Protein AF-C6J3K6-F1 (afdb_monomer_lite)

Structure (mmCIF, N/CA/C/O backbone):
data_AF-C6J3K6-F1
#
_entry.id   AF-C6J3K6-F1
#
loop_
_atom_site.group_PDB
_atom_site.id
_atom_site.type_symbol
_atom_site.label_atom_id
_atom_site.label_alt_id
_atom_site.label_comp_id
_atom_site.label_asym_id
_atom_site.label_entity_id
_atom_site.label_seq_id
_atom_site.pdbx_PDB_ins_code
_atom_site.Cartn_x
_atom_site.Cartn_y
_atom_site.Cartn_z
_atom_site.occupancy
_atom_site.B_iso_or_equiv
_atom_site.auth_seq_id
_atom_site.auth_comp_id
_atom_site.auth_asym_id
_atom_site.auth_atom_id
_atom_site.pdbx_PDB_model_num
ATOM 1 N N . MET A 1 1 ? -12.529 32.343 51.452 1.00 54.44 1 MET A N 1
ATOM 2 C CA . MET A 1 1 ? -13.228 31.049 51.263 1.00 54.44 1 MET A CA 1
ATOM 3 C C . MET A 1 1 ? -13.444 30.713 49.791 1.00 54.44 1 MET A C 1
ATOM 5 O O . MET A 1 1 ? -13.230 29.567 49.443 1.00 54.44 1 MET A O 1
ATOM 9 N N . ILE A 1 2 ? -13.733 31.693 48.926 1.00 54.28 2 ILE A N 1
ATOM 10 C CA . ILE A 1 2 ? -14.042 31.484 47.496 1.00 54.28 2 ILE A CA 1
ATOM 11 C C . ILE A 1 2 ? -12.843 30.957 46.666 1.00 54.28 2 ILE A C 1
ATOM 13 O O . ILE A 1 2 ? -13.012 30.090 45.816 1.00 54.28 2 ILE A O 1
ATOM 17 N N . GLU A 1 3 ? -11.605 31.379 46.954 1.00 50.72 3 GLU A N 1
ATOM 18 C CA . GLU A 1 3 ? -10.411 30.911 46.213 1.00 50.72 3 GLU A CA 1
ATOM 19 C C . GLU A 1 3 ? -10.015 29.450 46.489 1.00 50.72 3 GLU A C 1
ATOM 21 O O . GLU A 1 3 ? -9.371 28.813 45.656 1.00 50.72 3 GLU A O 1
ATOM 26 N N . ARG A 1 4 ? -10.395 28.889 47.648 1.00 52.09 4 ARG A N 1
ATOM 27 C CA . ARG A 1 4 ? -10.104 27.478 47.958 1.00 52.09 4 ARG A CA 1
ATOM 28 C C . ARG A 1 4 ? -11.028 26.523 47.202 1.00 52.09 4 ARG A C 1
ATOM 30 O O . ARG A 1 4 ? -10.575 25.447 46.835 1.00 52.09 4 ARG A O 1
ATOM 37 N N . GLU A 1 5 ? -12.270 26.921 46.931 1.00 51.47 5 GLU A N 1
ATOM 38 C CA . GLU A 1 5 ? -13.244 26.105 46.189 1.00 51.47 5 GLU A CA 1
ATOM 39 C C . GLU A 1 5 ? -12.978 26.109 44.674 1.00 51.47 5 GLU A C 1
ATOM 41 O O . GLU A 1 5 ? -13.064 25.059 44.039 1.00 51.47 5 GLU A O 1
ATOM 46 N N . LEU A 1 6 ? -12.528 27.235 44.106 1.00 50.78 6 LEU A N 1
ATOM 47 C CA . LEU A 1 6 ? -12.091 27.314 42.701 1.00 50.78 6 LEU A CA 1
ATOM 48 C C . LEU A 1 6 ? -10.854 26.442 42.414 1.00 50.78 6 LEU A C 1
ATOM 50 O O . LEU A 1 6 ? -10.785 25.783 41.378 1.00 50.78 6 LEU A O 1
ATOM 54 N N . ASN A 1 7 ? -9.909 26.371 43.358 1.00 49.75 7 ASN A N 1
ATOM 55 C CA . ASN A 1 7 ? -8.719 25.520 43.235 1.00 49.75 7 ASN A CA 1
ATOM 56 C C . ASN A 1 7 ? -9.007 24.018 43.395 1.00 49.75 7 ASN A C 1
ATOM 58 O O . ASN A 1 7 ? 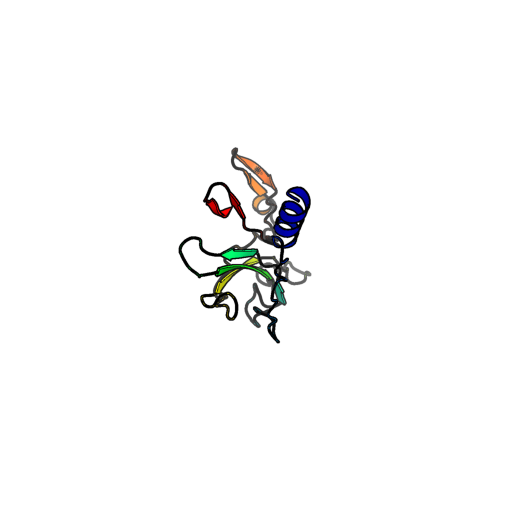-8.242 23.198 42.890 1.00 49.75 7 ASN A O 1
ATOM 62 N N . LEU A 1 8 ? -10.092 23.643 44.079 1.00 48.91 8 LEU A N 1
ATOM 63 C CA . LEU A 1 8 ? -10.550 22.252 44.155 1.00 48.91 8 LEU A CA 1
ATOM 64 C C . LEU A 1 8 ? -11.286 21.8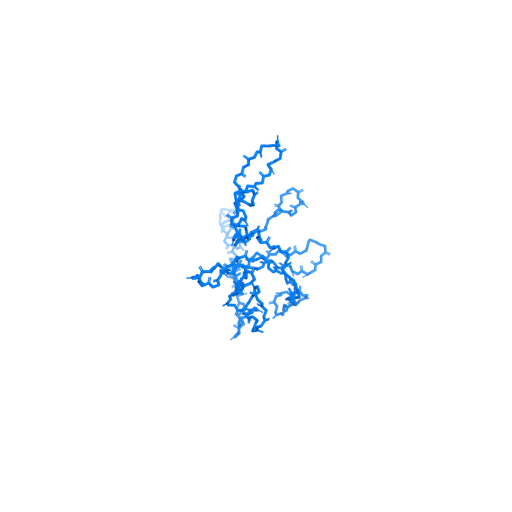47 42.868 1.00 48.91 8 LEU A C 1
ATOM 66 O O . LEU A 1 8 ? -10.998 20.784 42.328 1.00 48.91 8 LEU A O 1
ATOM 70 N N . GLN A 1 9 ? -12.108 22.732 42.290 1.00 49.12 9 GLN A N 1
ATOM 71 C CA . GLN A 1 9 ? -12.773 22.471 41.003 1.00 49.12 9 GLN A CA 1
ATOM 72 C C . GLN A 1 9 ? -11.811 22.386 39.807 1.00 49.12 9 GLN A C 1
ATOM 74 O O . GLN A 1 9 ? -12.081 21.644 38.864 1.00 49.12 9 GLN A O 1
ATOM 79 N N . HIS A 1 10 ? -10.680 23.101 39.837 1.00 44.75 10 HIS A N 1
ATOM 80 C CA . HIS A 1 10 ? -9.629 22.972 38.817 1.00 44.75 10 HIS A CA 1
ATOM 81 C C . HIS A 1 10 ? -8.758 21.718 38.992 1.00 44.75 10 HIS A C 1
ATOM 83 O O . HIS A 1 10 ? -8.205 21.228 38.012 1.00 44.75 10 HIS A O 1
ATOM 89 N N . LYS A 1 11 ? -8.652 21.165 40.209 1.00 46.81 11 LYS A N 1
ATOM 90 C CA . LYS A 1 11 ? -7.906 19.920 40.464 1.00 46.81 11 LYS A CA 1
ATOM 91 C C . LYS A 1 11 ? -8.678 18.652 40.104 1.00 46.81 11 LYS A C 1
ATOM 93 O O . LYS A 1 11 ? -8.060 17.609 39.929 1.00 46.81 11 LYS A O 1
ATOM 98 N N . GLU A 1 12 ? -10.000 18.736 39.982 1.00 47.19 12 GLU A N 1
ATOM 99 C CA . GLU A 1 12 ? -10.867 17.595 39.663 1.00 47.19 12 GLU A CA 1
ATOM 100 C C . GLU A 1 12 ? -11.165 17.437 38.159 1.00 47.19 12 GLU A C 1
ATOM 102 O O . GLU A 1 12 ? -11.826 16.477 37.770 1.00 47.19 12 GLU A O 1
ATOM 107 N N . ARG A 1 13 ? -10.677 18.338 37.289 1.00 52.59 13 ARG A N 1
ATOM 108 C CA . ARG A 1 13 ? -11.037 18.361 35.854 1.00 52.59 13 ARG A CA 1
ATOM 109 C C . ARG A 1 13 ? -10.001 17.848 34.861 1.00 52.59 13 ARG A C 1
ATOM 111 O O . ARG A 1 13 ? -10.249 17.937 33.667 1.00 52.59 13 ARG A O 1
ATOM 118 N N . GLU A 1 14 ? -8.928 17.221 35.317 1.00 56.69 14 GLU A N 1
ATOM 119 C CA . GLU A 1 14 ? -8.095 16.378 34.454 1.00 56.69 14 GLU A CA 1
ATOM 120 C C . GLU A 1 14 ? -7.692 15.126 35.231 1.00 56.69 14 GLU A C 1
ATOM 122 O O . GLU A 1 14 ? -6.555 14.956 35.665 1.00 56.69 14 GLU A O 1
ATOM 127 N N . ILE A 1 15 ? -8.643 14.204 35.410 1.00 60.62 15 ILE A N 1
ATOM 128 C CA . ILE A 1 15 ? -8.246 12.798 35.441 1.00 60.62 15 ILE A CA 1
ATOM 129 C C . ILE A 1 15 ? -7.780 12.518 34.018 1.00 60.62 15 ILE A C 1
ATOM 131 O O . ILE A 1 15 ? -8.590 12.244 33.134 1.00 60.62 15 ILE A O 1
ATOM 135 N N . GLU A 1 16 ? -6.479 12.677 33.791 1.00 61.78 16 GLU A N 1
ATOM 136 C CA . GLU A 1 16 ? -5.802 12.223 32.588 1.00 61.78 16 GLU A CA 1
ATOM 137 C C . GLU A 1 16 ? -6.126 10.732 32.442 1.00 61.78 16 GLU A C 1
ATOM 139 O O . GLU A 1 16 ? -5.563 9.875 33.133 1.00 61.78 16 GLU A O 1
ATOM 144 N N . MET A 1 17 ? -7.136 10.416 31.626 1.00 71.06 17 MET A N 1
ATOM 145 C CA . MET A 1 17 ? -7.477 9.035 31.340 1.00 71.06 17 MET A CA 1
ATOM 146 C C . MET A 1 17 ? -6.284 8.445 30.614 1.00 71.06 17 MET A C 1
ATOM 148 O O . MET A 1 17 ? -6.066 8.708 29.431 1.00 71.06 17 MET A O 1
ATOM 152 N N . LYS A 1 18 ? -5.497 7.651 31.339 1.00 81.06 18 LYS A N 1
ATOM 153 C CA . LYS A 1 18 ? -4.401 6.916 30.732 1.00 81.06 18 LYS A CA 1
ATOM 15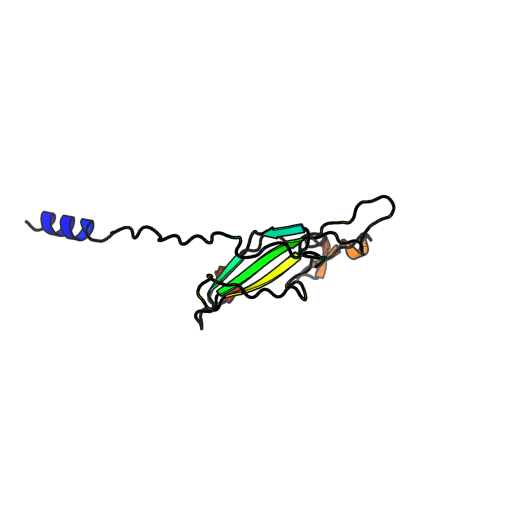4 C C . LYS A 1 18 ? -4.986 6.050 29.617 1.00 81.06 18 LYS A C 1
ATOM 156 O O . LYS A 1 18 ? -5.935 5.306 29.883 1.00 81.06 18 LYS A O 1
ATOM 161 N N . PRO A 1 19 ? -4.452 6.133 28.390 1.00 83.31 19 PRO A N 1
ATOM 162 C CA . PRO A 1 19 ? -4.912 5.284 27.307 1.00 83.31 19 PRO A CA 1
ATOM 163 C C . PRO A 1 19 ? -4.807 3.816 27.729 1.00 83.31 19 PRO A C 1
ATOM 165 O O . PRO A 1 19 ? -3.776 3.363 28.232 1.00 83.31 19 PRO A O 1
ATOM 168 N N . ASN A 1 20 ? -5.905 3.081 27.562 1.00 83.75 20 ASN A N 1
ATOM 169 C CA . ASN A 1 20 ? -5.935 1.649 27.816 1.00 83.75 20 ASN A CA 1
ATOM 170 C C . ASN A 1 20 ? -5.490 0.923 26.546 1.00 83.75 20 ASN A C 1
ATOM 172 O O . ASN A 1 20 ? -6.274 0.740 25.614 1.00 83.75 20 ASN A O 1
ATOM 176 N N . PHE A 1 21 ? -4.216 0.545 26.506 1.00 86.00 21 PHE A N 1
ATOM 177 C CA . PHE A 1 21 ? -3.660 -0.198 25.387 1.00 86.00 21 PHE A CA 1
ATOM 178 C C . PHE A 1 21 ? -4.040 -1.674 25.476 1.00 86.00 21 PHE A C 1
ATOM 180 O O . PHE A 1 21 ? -3.758 -2.348 26.468 1.00 86.00 21 PHE A O 1
ATOM 187 N N . ARG A 1 22 ? -4.631 -2.187 24.397 1.00 82.81 22 ARG A N 1
ATOM 188 C CA . ARG A 1 22 ? -4.813 -3.621 24.173 1.00 82.81 22 ARG A CA 1
ATOM 189 C C . ARG A 1 22 ? -3.808 -4.062 23.123 1.00 82.81 22 ARG A C 1
ATOM 191 O O . ARG A 1 22 ? -3.742 -3.469 22.051 1.00 82.81 22 ARG A O 1
ATOM 198 N N . TYR A 1 23 ? -3.037 -5.091 23.444 1.00 85.50 23 TYR A N 1
ATOM 199 C CA . TYR A 1 23 ? -2.044 -5.658 22.543 1.00 85.50 23 TYR A CA 1
ATOM 200 C C . TYR A 1 23 ? -2.526 -7.018 22.058 1.00 85.50 23 TYR A C 1
ATOM 202 O O . TYR A 1 23 ? -3.052 -7.808 22.841 1.00 85.50 23 TYR A O 1
ATOM 210 N N . LEU A 1 24 ? -2.331 -7.279 20.770 1.00 86.38 24 LEU A N 1
ATOM 211 C CA . LEU A 1 24 ? -2.436 -8.621 20.219 1.00 86.38 24 LEU A CA 1
ATOM 212 C C . LEU A 1 24 ? -1.130 -9.374 20.505 1.00 86.38 24 LEU A C 1
ATOM 214 O O . LEU A 1 24 ? -0.055 -8.777 20.556 1.00 86.38 24 LEU A O 1
ATOM 218 N N . ASP A 1 25 ? -1.219 -10.690 20.663 1.00 91.38 25 ASP A N 1
ATOM 219 C CA . ASP A 1 25 ? -0.064 -11.591 20.768 1.00 91.38 25 ASP A CA 1
ATOM 220 C C . ASP A 1 25 ? 0.575 -11.907 19.401 1.00 91.38 25 ASP A C 1
ATOM 222 O O . ASP A 1 25 ? 1.598 -12.587 19.319 1.00 91.38 25 ASP A O 1
ATOM 226 N N . LYS A 1 26 ? -0.022 -11.385 18.326 1.00 91.50 26 LYS A N 1
ATOM 227 C CA . LYS A 1 26 ? 0.381 -11.560 16.932 1.00 91.50 26 LYS A CA 1
ATOM 228 C C . LYS A 1 26 ? 0.202 -10.261 16.134 1.00 91.50 26 LYS A C 1
ATOM 230 O O . LYS A 1 26 ? -0.577 -9.398 16.543 1.00 91.50 26 LYS A O 1
ATOM 235 N N . PRO A 1 27 ? 0.873 -10.115 14.978 1.00 93.62 27 PRO A N 1
ATOM 236 C CA . PRO A 1 27 ? 0.617 -9.002 14.069 1.00 93.62 27 PRO A CA 1
ATOM 237 C C . PRO A 1 27 ? -0.848 -8.964 13.615 1.00 93.62 27 PRO A C 1
ATOM 239 O O . PRO A 1 27 ? -1.446 -10.011 13.368 1.00 93.62 27 PRO A O 1
ATOM 242 N N . ALA A 1 28 ? -1.408 -7.759 13.466 1.00 94.62 28 ALA A N 1
ATOM 243 C CA . ALA A 1 28 ? -2.751 -7.574 12.910 1.00 94.62 28 ALA A CA 1
ATOM 244 C C . ALA A 1 28 ? -2.832 -8.055 11.451 1.00 94.62 28 ALA A C 1
ATOM 246 O O . ALA A 1 28 ? -3.791 -8.717 11.073 1.00 94.62 28 ALA A O 1
ATOM 247 N N . LEU A 1 29 ? -1.788 -7.770 10.667 1.00 96.81 29 LEU A N 1
ATOM 248 C CA . LEU A 1 29 ? -1.558 -8.288 9.320 1.00 96.81 29 LEU A CA 1
ATOM 249 C C . LEU A 1 29 ? -0.105 -8.769 9.213 1.00 96.81 29 LEU A C 1
ATOM 251 O O . LEU A 1 29 ? 0.779 -8.247 9.894 1.00 96.81 29 LEU A O 1
ATOM 255 N N . ALA A 1 30 ? 0.139 -9.755 8.354 1.00 97.25 30 ALA A N 1
ATOM 256 C CA . ALA A 1 30 ? 1.459 -10.319 8.086 1.00 97.25 30 ALA A CA 1
ATOM 257 C C . ALA A 1 30 ? 1.673 -10.466 6.568 1.00 97.25 30 ALA A C 1
ATOM 259 O O . ALA A 1 30 ? 0.689 -10.465 5.824 1.00 97.25 30 ALA A O 1
ATOM 260 N N . PRO A 1 31 ? 2.927 -10.600 6.097 1.00 98.06 31 PRO A N 1
ATOM 261 C CA . PRO A 1 31 ? 3.195 -10.951 4.706 1.00 98.06 31 PRO A CA 1
ATOM 262 C C . PRO A 1 31 ? 2.482 -12.243 4.298 1.00 98.06 31 PRO A C 1
ATOM 264 O O . PRO A 1 31 ? 2.331 -13.154 5.118 1.00 98.06 31 PRO A O 1
ATOM 267 N N . VAL A 1 32 ? 2.056 -12.321 3.036 1.00 97.38 32 VAL A N 1
ATOM 268 C CA . VAL A 1 32 ? 1.264 -13.445 2.515 1.00 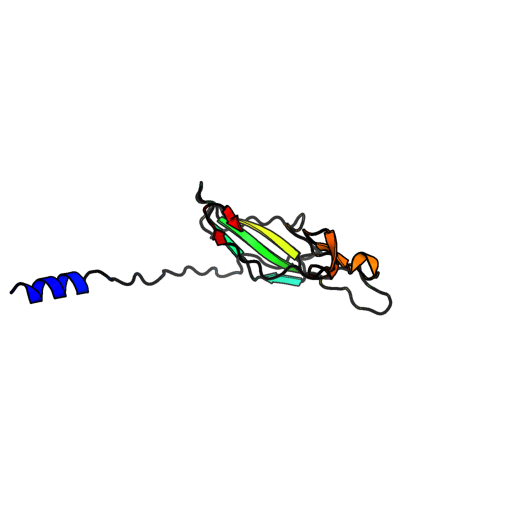97.38 32 VAL A CA 1
ATOM 269 C C . VAL A 1 32 ? 2.091 -14.237 1.503 1.00 97.38 32 VAL A C 1
ATOM 271 O O . VAL A 1 32 ? 2.243 -13.774 0.370 1.00 97.38 32 VAL A O 1
ATOM 274 N N . PRO A 1 33 ? 2.596 -15.430 1.878 1.00 97.12 33 PRO A N 1
ATOM 275 C CA . PRO A 1 33 ? 3.345 -16.288 0.975 1.00 97.12 33 PRO A CA 1
ATOM 276 C C . PRO A 1 33 ? 2.628 -16.530 -0.355 1.00 97.12 33 PRO A C 1
ATOM 278 O O . PRO A 1 33 ? 1.490 -16.999 -0.372 1.00 97.12 33 PRO A O 1
ATOM 281 N N . GLY A 1 34 ? 3.297 -16.221 -1.465 1.00 95.62 34 GLY A N 1
ATOM 282 C CA . GLY A 1 34 ? 2.747 -16.386 -2.817 1.00 95.62 34 GLY A CA 1
ATOM 283 C C . GLY A 1 34 ? 1.853 -15.240 -3.307 1.00 95.62 34 GLY A C 1
ATOM 284 O O . GLY A 1 34 ? 1.316 -15.320 -4.410 1.00 95.62 34 GLY A O 1
ATOM 285 N N . CYS A 1 35 ? 1.701 -14.166 -2.529 1.00 97.00 35 CYS A N 1
ATOM 286 C CA . CYS A 1 35 ? 1.137 -12.909 -3.006 1.00 97.00 35 CYS A CA 1
ATOM 287 C C . CYS A 1 35 ? 2.275 -11.988 -3.467 1.00 97.00 35 CYS A C 1
ATOM 289 O O . CYS A 1 35 ? 2.874 -11.301 -2.644 1.00 97.00 35 CYS A O 1
ATOM 291 N N . ASP A 1 36 ? 2.572 -11.947 -4.770 1.00 96.19 36 ASP A N 1
ATOM 292 C CA . ASP A 1 36 ? 3.741 -11.236 -5.330 1.00 96.19 36 ASP A CA 1
ATOM 293 C C . ASP A 1 36 ? 3.918 -9.789 -4.819 1.00 96.19 36 ASP A C 1
ATOM 295 O O . ASP A 1 36 ? 5.041 -9.307 -4.696 1.00 96.19 36 ASP A O 1
ATOM 299 N N . TRP A 1 37 ? 2.832 -9.079 -4.490 1.00 97.31 37 TRP A N 1
ATOM 300 C CA . TRP A 1 37 ? 2.887 -7.689 -4.020 1.00 97.31 37 TRP A CA 1
ATOM 301 C C . TRP A 1 37 ? 2.950 -7.529 -2.488 1.00 97.31 37 TRP A C 1
ATOM 303 O O . TRP A 1 37 ? 3.164 -6.417 -2.008 1.00 97.31 37 TRP A O 1
ATOM 313 N N . ALA A 1 38 ? 2.796 -8.610 -1.714 1.00 97.94 38 ALA A N 1
ATOM 314 C CA . ALA A 1 38 ? 2.764 -8.597 -0.244 1.00 97.94 38 ALA A CA 1
ATOM 315 C C . ALA A 1 38 ? 3.518 -9.768 0.425 1.00 97.94 38 ALA A C 1
ATOM 317 O O . ALA A 1 38 ? 3.401 -9.971 1.633 1.00 97.94 38 ALA A O 1
ATOM 318 N N . ASP A 1 39 ? 4.288 -10.544 -0.337 1.00 97.81 39 ASP A N 1
ATOM 319 C CA . ASP A 1 39 ? 4.986 -11.751 0.125 1.00 97.81 39 ASP A CA 1
ATOM 320 C C . ASP A 1 39 ? 6.116 -11.455 1.116 1.00 97.81 39 ASP A C 1
ATOM 322 O O . ASP A 1 39 ? 6.392 -12.244 2.021 1.00 97.81 39 ASP A O 1
ATOM 326 N N . LYS A 1 40 ? 6.766 -10.293 0.987 1.00 98.06 40 LYS A N 1
ATOM 327 C CA . LYS A 1 40 ? 7.960 -9.981 1.773 1.00 98.06 40 LYS A CA 1
ATOM 328 C C . LYS A 1 40 ? 7.657 -9.182 3.029 1.00 98.06 40 LYS A C 1
ATOM 330 O O . LYS A 1 40 ? 8.321 -9.375 4.048 1.00 98.06 40 LYS A O 1
ATOM 335 N N . MET A 1 41 ? 6.733 -8.232 2.940 1.00 97.62 41 MET A N 1
ATOM 336 C CA . MET A 1 41 ? 6.593 -7.197 3.954 1.00 97.62 41 MET A CA 1
ATOM 337 C C . MET A 1 41 ? 5.202 -6.550 3.917 1.00 97.62 41 MET A C 1
ATOM 339 O O . MET A 1 41 ? 4.728 -6.196 2.842 1.00 97.62 41 MET A O 1
ATOM 343 N N . VAL A 1 42 ? 4.597 -6.355 5.098 1.00 98.19 42 VAL A N 1
ATOM 344 C CA . VAL A 1 42 ? 3.325 -5.644 5.341 1.00 98.19 42 VAL A CA 1
ATOM 345 C C . VAL A 1 42 ? 3.475 -4.807 6.620 1.00 98.19 42 VAL A C 1
ATOM 347 O O . VAL A 1 42 ? 3.756 -5.375 7.674 1.00 98.19 42 VAL A O 1
ATOM 350 N N . LEU A 1 43 ? 3.359 -3.475 6.545 1.00 97.94 43 LEU A N 1
ATOM 351 C CA . LEU A 1 43 ? 3.559 -2.563 7.691 1.00 97.94 43 LEU A CA 1
ATOM 352 C C . LEU A 1 43 ? 3.020 -1.139 7.442 1.00 97.94 43 LEU A C 1
ATOM 354 O O . LEU A 1 43 ? 2.308 -0.894 6.473 1.00 97.94 43 LEU A O 1
ATOM 358 N N . ASN A 1 44 ? 3.401 -0.202 8.323 1.00 97.81 44 ASN A N 1
ATOM 359 C CA . ASN A 1 44 ? 3.207 1.251 8.221 1.00 97.81 44 ASN A CA 1
ATOM 360 C C . ASN A 1 44 ? 1.806 1.662 7.742 1.00 97.81 44 ASN A C 1
ATOM 362 O O . ASN A 1 44 ? 1.686 2.312 6.702 1.00 97.81 44 ASN A O 1
ATOM 366 N N . PRO A 1 45 ? 0.745 1.262 8.462 1.00 97.75 45 PRO A N 1
ATOM 367 C CA . PRO A 1 45 ? -0.604 1.565 8.033 1.00 97.75 45 PRO A CA 1
ATOM 368 C C . PRO A 1 45 ? -1.002 3.023 8.297 1.00 97.75 45 PRO A C 1
ATOM 370 O O . PRO A 1 45 ? -0.597 3.622 9.294 1.00 97.75 45 PRO A O 1
ATOM 373 N N . ALA A 1 46 ? -1.889 3.541 7.450 1.00 97.75 46 ALA A N 1
ATOM 374 C CA . ALA A 1 46 ? -2.828 4.598 7.800 1.00 97.75 46 ALA A CA 1
ATOM 375 C C . ALA A 1 46 ? -4.143 3.953 8.225 1.00 97.75 46 ALA A C 1
ATOM 377 O O . ALA A 1 46 ? -4.622 3.040 7.554 1.00 97.75 46 ALA A O 1
ATOM 378 N N . ILE A 1 47 ? -4.734 4.439 9.311 1.00 96.25 47 ILE A N 1
ATOM 379 C CA . ILE A 1 47 ? -5.994 3.923 9.843 1.00 96.25 47 ILE A CA 1
ATOM 380 C C . ILE A 1 47 ? -6.949 5.093 10.043 1.00 96.25 47 ILE A C 1
ATOM 382 O O . ILE A 1 47 ? -6.554 6.119 10.595 1.00 96.25 47 ILE A O 1
ATOM 386 N N . VAL A 1 48 ? -8.199 4.930 9.620 1.00 95.50 48 VAL A N 1
ATOM 387 C CA . VAL A 1 48 ? -9.252 5.933 9.793 1.00 95.50 48 VAL A CA 1
ATOM 388 C C . VAL A 1 48 ? -10.575 5.259 10.143 1.00 95.50 48 VAL A C 1
ATOM 390 O O . VAL A 1 48 ? -10.889 4.186 9.628 1.00 95.50 48 VAL A O 1
ATOM 393 N N . LYS A 1 49 ? -11.345 5.868 11.046 1.00 93.88 49 LYS A N 1
ATOM 394 C CA . LYS A 1 49 ? -12.704 5.421 11.364 1.00 93.88 49 LYS A CA 1
ATOM 395 C C . LYS A 1 49 ? -13.679 6.014 10.346 1.00 93.88 49 LYS A C 1
ATOM 397 O O . LYS A 1 49 ? -13.568 7.193 10.021 1.00 93.88 49 LYS A O 1
ATOM 402 N N . ASP A 1 50 ? -14.627 5.215 9.873 1.00 91.38 50 ASP A N 1
ATOM 403 C CA . ASP A 1 50 ? -15.762 5.707 9.094 1.00 91.38 50 ASP A CA 1
ATOM 404 C C . ASP A 1 50 ? -16.585 6.703 9.942 1.00 91.38 50 ASP A C 1
ATOM 406 O O . ASP A 1 50 ? -16.973 6.369 11.063 1.00 91.38 50 ASP A O 1
ATOM 410 N N . PRO A 1 51 ? -16.869 7.927 9.467 1.00 89.31 51 PRO A N 1
ATOM 411 C CA . PRO A 1 51 ? -17.699 8.872 10.213 1.00 89.31 51 PRO A CA 1
ATOM 412 C C . PRO A 1 51 ? -19.162 8.417 10.368 1.00 89.31 51 PRO A C 1
ATOM 414 O O . PRO A 1 51 ? -19.850 8.881 11.277 1.00 89.31 51 PRO A O 1
ATOM 417 N N . ALA A 1 52 ? -19.652 7.525 9.501 1.00 90.62 52 ALA A N 1
ATOM 418 C CA . ALA A 1 52 ? -21.039 7.061 9.489 1.00 90.62 52 ALA A CA 1
ATOM 419 C C . ALA A 1 52 ? -21.255 5.714 10.203 1.00 90.62 52 ALA A C 1
ATOM 421 O O . ALA A 1 52 ? -22.403 5.312 10.408 1.00 90.62 52 ALA A O 1
ATOM 422 N N . SER A 1 53 ? -20.187 5.001 10.572 1.00 93.25 53 SER A N 1
ATOM 423 C CA . SER A 1 53 ? -20.279 3.668 11.173 1.00 93.25 53 SER A CA 1
ATOM 42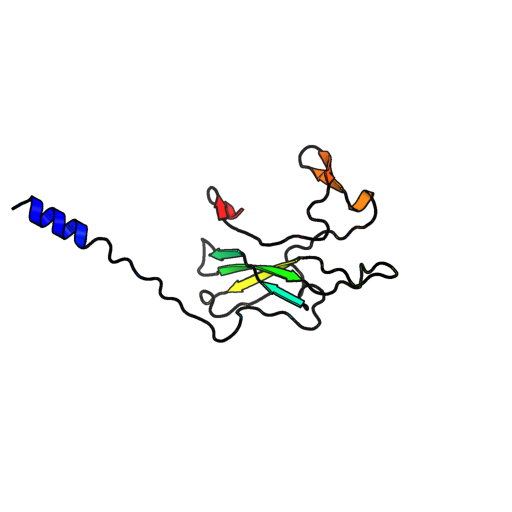4 C C . SER A 1 53 ? -19.157 3.399 12.182 1.00 93.25 53 SER A C 1
ATOM 426 O O . SER A 1 53 ? -18.273 4.221 12.399 1.00 93.25 53 SER A O 1
ATOM 428 N N . ASP A 1 54 ? -19.183 2.238 12.840 1.00 93.88 54 ASP A N 1
ATOM 429 C CA . ASP A 1 54 ? -18.061 1.791 13.677 1.00 93.88 54 ASP A CA 1
ATOM 430 C C . ASP A 1 54 ? -16.960 1.073 12.882 1.00 93.88 54 ASP A C 1
ATOM 432 O O . ASP A 1 54 ? -15.979 0.609 13.468 1.00 93.88 54 ASP A O 1
ATOM 436 N N . LYS A 1 55 ? -17.087 1.016 11.549 1.00 97.06 55 LYS A N 1
ATOM 437 C CA . LYS A 1 55 ? -16.081 0.417 10.676 1.00 97.06 55 LYS A CA 1
ATOM 438 C C . LYS A 1 55 ? -14.792 1.227 10.726 1.00 97.06 55 LYS A C 1
ATOM 440 O O . LYS A 1 55 ? -14.793 2.459 10.713 1.00 97.06 55 LYS A O 1
ATOM 445 N N . ILE A 1 56 ? -13.673 0.518 10.753 1.00 97.00 56 ILE A N 1
ATOM 446 C CA . ILE A 1 56 ? -12.345 1.112 10.653 1.00 97.00 56 ILE A CA 1
ATOM 447 C C . ILE A 1 56 ? -11.704 0.630 9.357 1.00 97.00 56 ILE A C 1
ATOM 449 O O . ILE A 1 56 ? -11.741 -0.555 9.029 1.00 97.00 56 ILE A O 1
ATOM 453 N N . HIS A 1 57 ? -11.110 1.563 8.626 1.00 97.25 57 HIS A N 1
ATOM 454 C CA . HIS A 1 57 ? -10.427 1.343 7.362 1.00 97.25 57 HIS A CA 1
ATOM 455 C C . HIS A 1 57 ? -8.919 1.444 7.565 1.00 97.25 57 HIS A C 1
ATOM 457 O O . HIS A 1 57 ? -8.442 2.293 8.319 1.00 97.25 57 HIS A O 1
ATOM 463 N N . MET A 1 58 ? -8.168 0.602 6.864 1.00 97.81 58 MET A N 1
ATOM 464 C CA . MET A 1 58 ? -6.712 0.610 6.854 1.00 97.81 58 MET A CA 1
ATOM 465 C C . MET A 1 58 ? -6.201 0.622 5.418 1.00 97.81 58 MET A C 1
ATOM 467 O O . MET A 1 58 ? -6.571 -0.238 4.621 1.00 97.81 58 MET A O 1
ATOM 471 N N . LEU A 1 59 ? -5.289 1.546 5.119 1.00 98.38 59 LEU A N 1
ATOM 472 C CA . LEU A 1 59 ? -4.338 1.387 4.021 1.00 98.38 59 LEU A CA 1
ATOM 473 C C . LEU A 1 59 ? -3.008 0.941 4.610 1.00 98.38 59 LEU A C 1
ATOM 475 O O . LEU A 1 59 ? -2.527 1.568 5.548 1.00 98.38 59 LEU A O 1
ATOM 479 N N . PHE A 1 60 ? -2.399 -0.110 4.072 1.00 98.50 60 PHE A N 1
ATOM 480 C CA . PHE A 1 60 ? -1.123 -0.626 4.572 1.00 98.50 60 PHE A CA 1
ATOM 481 C C . PHE A 1 60 ? -0.076 -0.704 3.472 1.00 98.50 60 PHE A C 1
ATOM 483 O O . PHE A 1 60 ? -0.377 -1.037 2.330 1.00 98.50 60 PHE A O 1
ATOM 490 N N . ARG A 1 61 ? 1.177 -0.431 3.830 1.00 98.56 61 ARG A N 1
ATOM 491 C CA . ARG A 1 61 ? 2.324 -0.604 2.943 1.00 98.56 61 ARG A CA 1
ATOM 492 C C . ARG A 1 61 ? 2.605 -2.091 2.763 1.00 98.56 61 ARG A C 1
ATOM 494 O O . ARG A 1 61 ? 2.733 -2.804 3.758 1.00 98.56 61 ARG A O 1
ATOM 501 N N . ALA A 1 62 ? 2.795 -2.532 1.523 1.00 98.50 62 ALA A N 1
ATOM 502 C CA . ALA A 1 62 ? 3.173 -3.902 1.205 1.00 98.50 62 ALA A CA 1
ATOM 503 C C . ALA A 1 62 ? 4.234 -3.979 0.100 1.00 98.50 62 ALA A C 1
ATOM 505 O O . ALA A 1 62 ? 4.343 -3.087 -0.743 1.00 98.50 62 ALA A O 1
ATOM 506 N N . THR A 1 63 ? 5.042 -5.037 0.119 1.00 98.38 63 THR A N 1
ATOM 507 C CA . THR A 1 63 ? 5.919 -5.383 -1.005 1.00 98.38 63 THR A CA 1
ATOM 508 C C . THR A 1 63 ? 6.229 -6.876 -1.039 1.00 98.38 63 THR A C 1
ATOM 510 O O . THR A 1 63 ? 6.201 -7.568 -0.015 1.00 98.38 63 THR A O 1
ATOM 513 N N . GLY A 1 64 ? 6.574 -7.354 -2.227 1.00 97.81 64 GLY A N 1
ATOM 514 C CA . GLY A 1 64 ? 7.127 -8.669 -2.503 1.00 97.81 64 GLY A CA 1
ATOM 515 C C . GLY A 1 64 ? 7.995 -8.616 -3.767 1.00 97.81 64 GLY A C 1
ATOM 516 O O . GLY A 1 64 ? 8.085 -7.561 -4.410 1.00 97.81 64 GLY A O 1
ATOM 517 N N . PRO A 1 65 ? 8.695 -9.714 -4.097 1.00 97.19 65 PRO A N 1
ATOM 518 C CA . PRO A 1 65 ? 9.476 -9.791 -5.323 1.00 97.19 65 PRO A CA 1
ATOM 519 C C . PRO A 1 65 ? 8.556 -9.662 -6.540 1.00 97.19 65 PRO A C 1
ATOM 521 O O . PRO A 1 65 ? 7.537 -10.339 -6.636 1.00 97.19 65 PRO A O 1
ATOM 524 N N . TRP A 1 66 ? 8.938 -8.819 -7.500 1.00 97.06 66 TRP A N 1
ATOM 525 C CA . TRP A 1 66 ? 8.129 -8.545 -8.688 1.00 97.06 66 TRP A CA 1
ATOM 526 C C . TRP A 1 66 ? 8.825 -9.015 -9.977 1.00 97.06 66 TRP A C 1
ATOM 528 O O . TRP A 1 66 ? 9.302 -8.195 -10.775 1.00 97.06 66 TRP A O 1
ATOM 538 N N . PRO A 1 67 ? 8.906 -10.341 -10.215 1.00 95.62 67 PRO A N 1
ATOM 539 C CA . PRO A 1 67 ? 9.732 -10.932 -11.275 1.00 95.62 67 PRO A CA 1
ATOM 540 C C . PRO A 1 67 ? 9.329 -10.485 -12.683 1.00 95.62 67 PRO A C 1
ATOM 542 O O . PRO A 1 67 ? 10.147 -10.451 -13.598 1.00 95.62 67 PRO A O 1
ATOM 545 N N . GLN A 1 68 ? 8.076 -10.071 -12.846 1.00 94.44 68 GLN A N 1
ATOM 546 C CA . GLN A 1 68 ? 7.489 -9.587 -14.094 1.00 94.44 68 GLN A CA 1
ATOM 547 C C . GLN A 1 68 ? 8.186 -8.318 -14.627 1.00 94.44 68 GLN A C 1
ATOM 549 O O . GLN A 1 68 ? 8.076 -7.996 -15.807 1.00 94.44 68 GLN A O 1
ATOM 554 N N . LYS A 1 69 ? 8.893 -7.581 -13.758 1.00 95.56 69 LYS A N 1
ATOM 555 C CA . LYS A 1 69 ? 9.679 -6.386 -14.106 1.00 95.56 69 LYS A CA 1
ATOM 556 C C . LYS A 1 69 ? 11.184 -6.592 -13.897 1.00 95.56 69 LYS A C 1
ATOM 558 O O . LYS A 1 69 ? 11.945 -5.630 -13.923 1.00 95.56 69 LYS A O 1
ATOM 563 N N . ARG A 1 70 ? 11.656 -7.826 -13.699 1.00 96.75 70 ARG A N 1
ATOM 564 C CA . ARG A 1 70 ? 13.095 -8.096 -13.581 1.00 96.75 70 ARG A CA 1
ATOM 565 C C . ARG A 1 70 ? 13.824 -7.738 -14.884 1.00 96.75 70 ARG A C 1
ATOM 567 O O . ARG A 1 70 ? 13.424 -8.160 -15.965 1.00 96.75 70 ARG A O 1
ATOM 574 N N . ARG A 1 71 ? 14.934 -7.003 -14.764 1.00 95.38 71 ARG A N 1
ATOM 575 C CA . ARG A 1 71 ? 15.876 -6.737 -15.866 1.00 95.38 71 ARG A CA 1
ATOM 576 C C . ARG A 1 71 ? 16.941 -7.829 -15.953 1.00 95.38 71 ARG A C 1
ATOM 578 O O . ARG A 1 71 ? 17.281 -8.448 -14.945 1.00 95.38 71 ARG A O 1
ATOM 585 N N . GLU A 1 72 ? 17.473 -8.058 -17.151 1.00 95.75 72 GLU A N 1
ATOM 586 C CA . GLU A 1 72 ? 18.550 -9.028 -17.364 1.00 95.75 72 GLU A CA 1
ATOM 587 C C . GLU A 1 72 ? 19.749 -8.728 -16.447 1.00 95.75 72 GLU A C 1
ATOM 589 O O . GLU A 1 72 ? 20.140 -7.574 -16.262 1.00 95.75 72 GLU A O 1
ATOM 594 N N . GLY A 1 73 ? 20.285 -9.768 -15.804 1.00 96.56 73 GLY A N 1
ATOM 595 C CA . GLY A 1 73 ? 21.391 -9.644 -14.850 1.00 96.56 73 GLY A CA 1
ATOM 596 C C . GLY A 1 73 ? 21.043 -8.989 -13.505 1.00 96.56 73 GLY A C 1
ATOM 597 O O . GLY A 1 73 ? 21.939 -8.819 -12.683 1.00 96.56 73 GLY A O 1
ATOM 598 N N . CYS A 1 74 ? 19.778 -8.631 -13.252 1.00 95.88 74 CYS A N 1
ATOM 599 C CA . CYS A 1 74 ? 19.343 -7.976 -12.014 1.00 95.88 74 CYS A CA 1
ATOM 600 C C . CYS A 1 74 ? 18.491 -8.901 -11.130 1.00 95.88 74 CYS A C 1
ATOM 602 O O . CYS A 1 74 ? 17.880 -9.857 -11.604 1.00 95.88 74 CYS A O 1
ATOM 604 N N . HIS A 1 75 ? 18.410 -8.581 -9.836 1.00 96.06 75 HIS A N 1
ATOM 605 C CA . HIS A 1 75 ? 17.434 -9.187 -8.926 1.00 96.06 75 HIS A CA 1
ATOM 606 C C . HIS A 1 75 ? 16.010 -8.700 -9.229 1.00 96.06 75 HIS A C 1
ATOM 608 O O . HIS A 1 75 ? 15.822 -7.665 -9.877 1.00 96.06 75 HIS A O 1
ATOM 614 N N . ASP A 1 76 ? 15.010 -9.437 -8.739 1.00 97.50 76 ASP A N 1
ATOM 615 C CA . ASP A 1 76 ? 13.618 -8.993 -8.803 1.00 97.50 76 ASP A CA 1
ATOM 616 C C . ASP A 1 76 ? 13.473 -7.638 -8.082 1.00 97.50 76 ASP A C 1
ATOM 618 O O . ASP A 1 76 ? 14.011 -7.467 -6.982 1.00 97.50 76 ASP A O 1
ATOM 622 N N . PRO A 1 77 ? 12.784 -6.653 -8.684 1.00 97.44 77 PRO A N 1
ATOM 623 C CA . PRO A 1 77 ? 12.476 -5.403 -8.006 1.00 97.44 77 PRO A CA 1
ATOM 624 C C . PRO A 1 77 ? 11.438 -5.626 -6.897 1.00 97.44 77 PRO A C 1
ATOM 626 O O . PRO A 1 77 ? 10.646 -6.564 -6.957 1.00 97.44 77 PRO A O 1
ATOM 629 N N . TYR A 1 78 ? 11.423 -4.721 -5.916 1.00 97.75 78 TYR A N 1
ATOM 630 C CA . TYR A 1 78 ? 10.493 -4.721 -4.779 1.00 97.75 78 TYR A CA 1
ATOM 631 C C . TYR A 1 78 ? 9.691 -3.411 -4.762 1.00 97.75 78 TYR A C 1
ATOM 633 O O . TYR A 1 78 ? 9.981 -2.522 -3.957 1.00 97.75 78 TYR A O 1
ATOM 641 N N . PRO A 1 79 ? 8.739 -3.227 -5.697 1.00 97.75 79 PRO A N 1
ATOM 642 C CA . PRO A 1 79 ? 7.870 -2.060 -5.689 1.00 97.75 79 PRO A CA 1
ATOM 643 C C . PRO A 1 79 ? 7.036 -2.008 -4.406 1.00 97.75 79 PRO A C 1
ATOM 645 O O . PRO A 1 79 ? 6.651 -3.047 -3.864 1.00 97.75 79 PRO A O 1
ATOM 648 N N . ILE A 1 80 ? 6.760 -0.799 -3.918 1.00 98.44 80 ILE A N 1
ATOM 649 C CA . ILE A 1 80 ? 5.927 -0.600 -2.729 1.00 98.44 80 ILE A CA 1
ATOM 650 C C . ILE A 1 80 ? 4.490 -0.288 -3.142 1.00 98.44 80 ILE A C 1
ATOM 652 O O . ILE A 1 80 ? 4.246 0.707 -3.824 1.00 98.44 80 ILE A O 1
ATOM 656 N N . PHE A 1 81 ? 3.566 -1.136 -2.700 1.00 98.38 81 PHE A N 1
ATOM 657 C CA . PHE A 1 81 ? 2.127 -1.042 -2.924 1.00 98.38 81 PHE A CA 1
ATOM 658 C C . PHE A 1 81 ? 1.411 -0.577 -1.657 1.00 98.38 81 PHE A C 1
ATOM 660 O O . PHE A 1 81 ? 1.919 -0.756 -0.546 1.00 98.38 81 PHE A O 1
ATOM 667 N N . LEU A 1 82 ? 0.186 -0.077 -1.824 1.00 98.56 82 LEU A N 1
ATOM 668 C CA . LEU A 1 82 ? -0.769 0.058 -0.731 1.00 98.56 82 LEU A CA 1
ATOM 669 C C . LEU A 1 82 ? -1.857 -1.010 -0.860 1.00 98.56 82 LEU A C 1
ATOM 671 O O . LEU A 1 82 ? -2.548 -1.074 -1.877 1.00 98.56 82 LEU A O 1
ATOM 675 N N . GLY A 1 83 ? -2.011 -1.838 0.168 1.00 98.38 83 GLY A N 1
ATOM 676 C CA . GLY A 1 83 ? -3.148 -2.740 0.341 1.00 98.38 83 GLY A CA 1
ATOM 677 C C . GLY A 1 83 ? -4.250 -2.102 1.184 1.00 98.38 83 GLY A C 1
ATOM 678 O O . GLY A 1 83 ? -4.046 -1.045 1.783 1.00 98.38 83 GLY A O 1
ATOM 679 N N . TYR A 1 84 ? -5.415 -2.746 1.227 1.00 98.38 84 TYR A N 1
ATOM 680 C CA . TYR A 1 84 ? -6.579 -2.263 1.965 1.00 98.38 84 TYR A CA 1
ATOM 681 C C . TYR A 1 84 ? -7.155 -3.348 2.871 1.00 98.38 84 TYR A C 1
ATOM 683 O O . TYR A 1 84 ? -7.235 -4.515 2.486 1.00 98.38 84 TYR A O 1
ATOM 691 N N . ALA A 1 85 ? -7.552 -2.949 4.075 1.00 98.44 85 ALA A N 1
ATOM 692 C CA . ALA A 1 85 ? -8.231 -3.808 5.028 1.00 98.44 85 ALA A CA 1
ATOM 693 C C . ALA A 1 85 ? -9.317 -3.046 5.790 1.00 98.44 85 ALA A C 1
ATOM 695 O O . ALA A 1 85 ? -9.254 -1.823 5.937 1.00 98.44 85 ALA A O 1
ATOM 696 N N . THR A 1 86 ? -10.291 -3.779 6.318 1.00 98.38 86 THR A N 1
ATOM 697 C CA . THR A 1 86 ? -11.326 -3.235 7.202 1.00 98.38 86 THR A CA 1
ATOM 698 C C . THR A 1 86 ? -11.455 -4.033 8.484 1.00 98.38 86 THR A C 1
ATOM 700 O O . THR A 1 86 ? -11.162 -5.224 8.514 1.00 98.38 86 THR A O 1
ATOM 703 N N . SER A 1 87 ? -11.943 -3.379 9.530 1.00 97.81 87 SER A N 1
ATOM 704 C CA . SER A 1 87 ? -12.335 -4.011 10.782 1.00 97.81 87 SER A CA 1
ATOM 705 C C . SER A 1 87 ? -13.738 -3.557 11.174 1.00 97.81 87 SER A C 1
ATOM 707 O O . SER A 1 87 ? -14.044 -2.364 11.127 1.00 97.81 87 SER A O 1
ATOM 709 N N . ASP A 1 88 ? -14.572 -4.516 11.570 1.00 97.56 88 ASP A N 1
ATOM 710 C CA . ASP A 1 88 ? -15.925 -4.295 12.097 1.00 97.56 88 ASP A CA 1
ATOM 711 C C . ASP A 1 88 ? -15.994 -4.476 13.630 1.00 97.56 88 ASP A C 1
ATOM 713 O O . ASP A 1 88 ? -17.059 -4.350 14.228 1.00 97.56 88 ASP A O 1
ATOM 717 N N . ASP A 1 89 ? -14.864 -4.765 14.286 1.00 93.88 89 ASP A N 1
ATOM 718 C CA . ASP A 1 89 ? -14.770 -5.073 15.721 1.00 93.88 89 ASP A CA 1
ATOM 719 C C . ASP A 1 89 ? -13.752 -4.187 16.459 1.00 93.88 89 ASP A C 1
ATOM 721 O O . ASP A 1 89 ? -13.126 -4.591 17.443 1.00 93.88 89 ASP A O 1
ATOM 725 N N . LEU A 1 90 ? -13.621 -2.942 15.990 1.00 90.81 90 LEU A N 1
ATOM 726 C CA . LEU A 1 90 ? -12.745 -1.912 16.556 1.00 90.81 90 LEU A CA 1
ATOM 727 C C . LEU A 1 90 ? -11.254 -2.303 16.552 1.00 90.81 90 LEU A C 1
ATOM 729 O O . LEU A 1 90 ? -10.494 -1.917 17.441 1.00 90.81 90 LEU A O 1
ATOM 733 N N . GLY A 1 91 ? -10.830 -3.045 15.529 1.00 91.88 91 GLY A N 1
ATOM 734 C CA . GLY A 1 91 ? -9.433 -3.384 15.266 1.00 91.88 91 GLY A CA 1
ATOM 735 C C . GLY A 1 91 ? -8.943 -4.670 15.930 1.00 91.88 91 GLY A C 1
ATOM 736 O O . GLY A 1 91 ? -7.731 -4.897 15.936 1.00 91.88 91 GLY A O 1
ATOM 737 N N . LEU A 1 92 ? -9.838 -5.501 16.482 1.00 91.00 92 LEU A N 1
ATOM 738 C CA . LEU A 1 92 ? -9.469 -6.813 17.031 1.00 91.00 92 LEU A CA 1
ATOM 739 C C . LEU A 1 92 ? -9.168 -7.815 15.910 1.00 91.00 92 LEU A C 1
ATOM 741 O O . LEU A 1 92 ? -8.208 -8.582 16.009 1.00 91.00 92 LEU A O 1
ATOM 745 N N . THR A 1 93 ? -9.958 -7.783 14.839 1.00 94.62 93 THR A N 1
ATOM 746 C CA . THR A 1 93 ? -9.754 -8.551 13.612 1.00 94.62 93 THR A CA 1
ATOM 747 C C . THR A 1 93 ? -9.791 -7.643 12.387 1.00 94.62 93 THR A C 1
ATOM 749 O O . THR A 1 93 ? -10.389 -6.566 12.399 1.00 94.62 93 THR A O 1
ATOM 752 N N . TRP A 1 94 ? -9.097 -8.074 11.333 1.00 97.19 94 TRP A N 1
ATOM 753 C CA . TRP A 1 94 ? -8.951 -7.335 10.084 1.00 97.19 94 TRP A CA 1
ATOM 754 C C . TRP A 1 94 ? -9.225 -8.257 8.902 1.00 97.19 94 TRP A C 1
ATOM 756 O O . TRP A 1 94 ? -8.639 -9.336 8.809 1.00 97.19 94 TRP A O 1
ATOM 766 N N . ASP A 1 95 ? -10.092 -7.807 8.003 1.00 98.19 95 ASP A N 1
ATOM 767 C CA . ASP A 1 95 ? -10.341 -8.421 6.703 1.00 98.19 95 ASP A CA 1
ATOM 768 C C . ASP A 1 95 ? -9.572 -7.637 5.637 1.00 98.19 95 ASP A C 1
ATOM 770 O O . ASP A 1 95 ? -9.859 -6.461 5.402 1.00 98.19 95 ASP A O 1
ATOM 774 N N . ALA A 1 96 ? -8.544 -8.256 5.059 1.00 98.25 96 ALA A N 1
ATOM 775 C CA . ALA A 1 96 ? -7.627 -7.625 4.117 1.00 98.25 96 ALA A CA 1
ATOM 776 C C . ALA A 1 96 ? -7.803 -8.196 2.707 1.00 98.25 96 ALA A C 1
ATOM 778 O O . ALA A 1 96 ? -7.732 -9.410 2.501 1.00 98.25 96 ALA A O 1
ATOM 779 N N . ASP A 1 97 ? -7.954 -7.311 1.721 1.00 98.00 97 ASP A N 1
ATOM 780 C CA . ASP A 1 97 ? -8.030 -7.700 0.314 1.00 98.00 97 ASP A CA 1
ATOM 781 C C . ASP A 1 97 ? -6.617 -7.923 -0.241 1.00 98.00 97 ASP A C 1
ATOM 783 O O . ASP A 1 97 ? -5.926 -6.989 -0.647 1.00 98.00 97 ASP A O 1
ATOM 787 N N . PHE A 1 98 ? -6.181 -9.185 -0.254 1.00 97.81 98 PHE A N 1
ATOM 788 C CA . PHE A 1 98 ? -4.930 -9.592 -0.897 1.00 97.81 98 PHE A CA 1
ATOM 789 C C . PHE A 1 98 ? -5.095 -9.974 -2.377 1.00 97.81 98 PHE A C 1
ATOM 791 O O . PHE A 1 98 ? -4.104 -10.276 -3.044 1.00 97.81 98 PHE A O 1
ATOM 798 N N . SER A 1 99 ? -6.321 -9.945 -2.920 1.00 97.31 99 SER A N 1
ATOM 799 C CA . SER A 1 99 ? -6.566 -10.281 -4.330 1.00 97.31 99 SER A CA 1
ATOM 800 C C . SER A 1 99 ? -5.996 -9.226 -5.281 1.00 97.31 99 SER A C 1
ATOM 802 O O . SER A 1 99 ? -5.633 -9.539 -6.417 1.00 97.31 99 SER A O 1
ATOM 804 N N . ARG A 1 100 ? -5.877 -7.981 -4.807 1.00 96.88 100 ARG A N 1
ATOM 805 C CA . ARG A 1 100 ? -5.261 -6.860 -5.517 1.00 96.88 100 ARG A CA 1
ATOM 806 C C . ARG A 1 100 ? -4.792 -5.782 -4.535 1.00 96.88 100 ARG A C 1
ATOM 808 O O . ARG A 1 100 ? -5.420 -5.602 -3.496 1.00 96.88 100 ARG A O 1
ATOM 815 N N . PRO A 1 101 ? -3.749 -5.010 -4.872 1.00 97.56 101 PRO A N 1
ATOM 816 C CA . PRO A 1 101 ? -3.438 -3.801 -4.125 1.00 97.56 101 PRO A CA 1
ATOM 817 C C . PRO A 1 101 ? -4.544 -2.754 -4.331 1.00 97.56 101 PRO A C 1
ATOM 819 O O . PRO A 1 101 ? -5.150 -2.669 -5.402 1.00 97.56 101 PRO A O 1
ATOM 822 N N . ALA A 1 102 ? -4.768 -1.915 -3.324 1.00 97.62 102 ALA A N 1
ATOM 823 C CA . ALA A 1 102 ? -5.634 -0.744 -3.432 1.00 97.62 102 ALA A CA 1
ATOM 824 C C . ALA A 1 102 ? -4.984 0.363 -4.274 1.00 97.62 102 ALA A C 1
ATOM 826 O O . ALA A 1 102 ? -5.667 1.051 -5.030 1.00 97.62 102 ALA A O 1
ATOM 827 N N . LEU A 1 103 ? -3.657 0.503 -4.176 1.00 97.25 103 LEU A N 1
ATOM 828 C CA . LEU A 1 103 ? -2.868 1.389 -5.023 1.00 97.25 103 LEU A CA 1
ATOM 829 C C . LEU A 1 103 ? -1.534 0.729 -5.376 1.00 97.25 103 LEU A C 1
ATOM 831 O O . LEU A 1 103 ? -0.804 0.262 -4.502 1.00 97.25 103 LEU A O 1
ATOM 835 N N . ALA A 1 104 ? -1.216 0.695 -6.668 1.00 96.75 104 ALA A N 1
ATOM 836 C CA . ALA A 1 104 ? 0.037 0.160 -7.180 1.00 96.75 104 ALA A CA 1
ATOM 837 C C . ALA A 1 104 ? 0.923 1.291 -7.716 1.00 96.75 104 ALA A C 1
ATOM 839 O O . ALA A 1 104 ? 0.405 2.207 -8.363 1.00 96.75 104 ALA A O 1
ATOM 840 N N . PRO A 1 105 ? 2.246 1.237 -7.491 1.00 96.25 105 PRO A N 1
ATOM 841 C CA . PRO A 1 105 ? 3.159 2.169 -8.123 1.00 96.25 105 PRO A CA 1
ATOM 842 C C . PRO A 1 105 ? 3.240 1.872 -9.622 1.00 96.25 105 PRO A C 1
ATOM 844 O O . PRO A 1 105 ? 2.999 0.748 -10.076 1.00 96.25 105 PRO A O 1
ATOM 847 N N . ALA A 1 106 ? 3.669 2.863 -10.400 1.00 94.06 106 ALA A N 1
ATOM 848 C CA . ALA A 1 106 ? 4.224 2.547 -11.710 1.00 94.06 106 ALA A CA 1
ATOM 849 C C . ALA A 1 106 ? 5.519 1.735 -11.525 1.00 94.06 106 ALA A C 1
ATOM 851 O O . ALA A 1 106 ? 6.144 1.777 -10.468 1.00 94.06 106 ALA A O 1
ATOM 852 N N . LEU A 1 107 ? 5.948 0.995 -12.543 1.00 94.56 107 LEU A N 1
ATOM 853 C CA . LEU A 1 107 ? 7.275 0.374 -12.544 1.00 94.56 107 LEU A CA 1
ATOM 854 C C . LEU A 1 107 ? 7.806 0.309 -13.973 1.00 94.56 107 LEU A C 1
ATOM 856 O O . LEU A 1 107 ? 7.838 -0.741 -14.616 1.00 94.56 107 LEU A O 1
ATOM 860 N N . GLY A 1 108 ? 8.129 1.485 -14.488 1.00 94.88 108 GLY A N 1
ATOM 861 C CA . GLY A 1 108 ? 8.707 1.714 -15.798 1.00 94.88 108 GLY A CA 1
ATOM 862 C C . GLY A 1 108 ? 10.221 1.856 -15.761 1.00 94.88 108 GLY A C 1
ATOM 863 O O . GLY A 1 108 ? 10.805 2.262 -14.748 1.00 94.88 108 GLY A O 1
ATOM 864 N N . TYR A 1 109 ? 10.838 1.544 -16.894 1.00 94.50 109 TYR A N 1
ATOM 865 C CA . TYR A 1 109 ? 12.274 1.689 -17.128 1.00 94.50 109 TYR A CA 1
ATOM 866 C C . TYR A 1 109 ? 12.575 2.570 -18.336 1.00 94.50 109 TYR A C 1
ATOM 868 O O . TYR A 1 109 ? 13.618 3.225 -18.352 1.00 94.50 109 TYR A O 1
ATOM 876 N N . GLU A 1 110 ? 11.665 2.622 -19.307 1.00 95.31 110 GLU A N 1
ATOM 877 C CA . GLU A 1 110 ? 11.818 3.440 -20.500 1.00 95.31 110 GLU A CA 1
ATOM 878 C C . GLU A 1 110 ? 11.556 4.914 -20.200 1.00 95.31 110 GLU A C 1
ATOM 880 O O . GLU A 1 110 ? 10.758 5.267 -19.330 1.00 95.31 110 GLU A O 1
ATOM 885 N N . GLU A 1 111 ? 12.194 5.807 -20.960 1.00 93.88 111 GLU A N 1
ATOM 886 C CA . GLU A 1 111 ? 12.121 7.245 -20.686 1.00 93.88 111 GLU A CA 1
ATOM 887 C C . GLU A 1 111 ? 10.680 7.773 -20.671 1.00 93.88 111 GLU A C 1
ATOM 889 O O . GLU A 1 111 ? 10.354 8.654 -19.884 1.00 93.88 111 GLU A O 1
ATOM 894 N N . HIS A 1 112 ? 9.791 7.237 -21.504 1.00 93.62 112 HIS A N 1
ATOM 895 C CA . HIS A 1 112 ? 8.392 7.660 -21.516 1.00 93.62 112 HIS A CA 1
ATOM 896 C C . HIS A 1 112 ? 7.603 7.166 -20.290 1.00 93.62 112 HIS A C 1
ATOM 898 O O . HIS A 1 112 ? 6.642 7.819 -19.901 1.00 93.62 112 HIS A O 1
ATOM 904 N N . GLU A 1 113 ? 8.024 6.074 -19.645 1.00 94.00 113 GLU A N 1
ATOM 905 C CA . GLU A 1 113 ? 7.384 5.531 -18.439 1.00 94.00 113 GLU A CA 1
ATOM 906 C C . GLU A 1 113 ? 7.857 6.235 -17.152 1.00 94.00 113 GLU A C 1
ATOM 908 O O . GLU A 1 113 ? 7.174 6.214 -16.127 1.00 94.00 113 GLU A O 1
ATOM 913 N N . LEU A 1 114 ? 9.030 6.880 -17.190 1.00 96.00 114 LEU A N 1
ATOM 914 C CA . LEU A 1 114 ? 9.606 7.613 -16.052 1.00 96.00 114 LEU A CA 1
ATOM 915 C C . LEU A 1 114 ? 8.974 8.998 -15.824 1.00 96.00 114 LEU A C 1
ATOM 917 O O . LEU A 1 114 ? 9.374 9.718 -14.900 1.00 96.00 114 LEU A O 1
ATOM 921 N N . TYR A 1 115 ? 8.030 9.401 -16.672 1.00 96.88 115 TYR A N 1
ATOM 922 C CA . TYR A 1 115 ? 7.383 10.708 -16.630 1.00 96.88 115 TYR A CA 1
ATOM 923 C C . TYR A 1 115 ? 5.861 10.567 -16.667 1.00 96.88 115 TYR A C 1
ATOM 925 O O . TYR A 1 115 ? 5.322 9.589 -17.170 1.00 96.88 115 TYR A O 1
ATOM 933 N N . THR A 1 116 ? 5.175 11.565 -16.123 1.00 95.94 116 THR A N 1
ATOM 934 C CA . THR A 1 116 ? 3.715 11.695 -16.129 1.00 95.94 116 THR A CA 1
ATOM 935 C C . THR A 1 116 ? 3.326 13.143 -16.440 1.00 95.94 116 THR A C 1
ATOM 937 O O . THR A 1 116 ? 4.194 14.011 -16.581 1.00 95.94 116 THR A O 1
ATOM 940 N N . THR A 1 117 ? 2.030 13.400 -16.563 1.00 96.69 117 THR A N 1
ATOM 941 C CA . THR A 1 117 ? 1.466 14.735 -16.768 1.00 96.69 117 THR A CA 1
ATOM 942 C C . THR A 1 117 ? 0.915 15.259 -15.446 1.00 96.69 117 THR A C 1
ATOM 944 O O . THR A 1 117 ? 0.134 14.570 -14.790 1.00 96.69 117 THR A O 1
ATOM 947 N N . ASP A 1 118 ? 1.341 16.453 -15.032 1.00 96.00 118 ASP A N 1
ATOM 948 C CA . ASP A 1 118 ? 0.786 17.112 -13.845 1.00 96.00 118 ASP A CA 1
ATOM 949 C C . ASP A 1 118 ? -0.602 17.728 -14.118 1.00 96.00 118 ASP A C 1
ATOM 951 O O . ASP A 1 118 ? -1.108 17.721 -15.242 1.00 96.00 118 ASP A O 1
ATOM 955 N N . ILE A 1 119 ? -1.221 18.302 -13.084 1.00 96.12 119 ILE A N 1
ATOM 956 C CA . ILE A 1 119 ? -2.542 18.948 -13.186 1.00 96.12 119 ILE A CA 1
ATOM 957 C C . ILE A 1 119 ? -2.570 20.181 -14.111 1.00 96.12 119 ILE A C 1
ATOM 959 O O . ILE A 1 119 ? -3.648 20.664 -14.445 1.00 96.12 119 ILE A O 1
ATOM 963 N N . TYR A 1 120 ? -1.408 20.696 -14.521 1.00 97.69 120 TYR A N 1
ATOM 964 C CA . TYR A 1 120 ? -1.258 21.838 -15.424 1.00 97.69 120 TYR A CA 1
ATOM 965 C C . TYR A 1 120 ? -0.865 21.416 -16.849 1.00 97.69 120 TYR A C 1
ATOM 967 O O . TYR A 1 120 ? -0.677 22.273 -17.711 1.00 97.69 120 TYR A O 1
ATOM 975 N N . GLY A 1 121 ? -0.746 20.112 -17.119 1.00 97.06 121 GLY A N 1
ATOM 976 C CA . GLY A 1 121 ? -0.371 19.585 -18.428 1.00 97.06 121 GLY A CA 1
ATOM 977 C C . GLY A 1 121 ? 1.139 19.477 -18.674 1.00 97.06 121 GLY A C 1
ATOM 978 O O . GLY A 1 121 ? 1.543 19.118 -19.781 1.00 97.06 121 GLY A O 1
ATOM 979 N N . ASN A 1 122 ? 1.995 19.755 -17.686 1.00 97.62 122 ASN A N 1
ATOM 980 C CA . ASN A 1 122 ? 3.446 19.676 -17.860 1.00 97.62 122 ASN A CA 1
ATOM 981 C C . ASN A 1 122 ? 3.945 18.232 -17.763 1.00 97.62 122 ASN A C 1
ATOM 983 O O . ASN A 1 122 ? 3.464 17.442 -16.948 1.00 97.62 122 ASN A O 1
ATOM 987 N N . ARG A 1 123 ? 4.987 17.902 -18.537 1.00 97.38 123 ARG A N 1
ATOM 988 C CA . ARG A 1 123 ? 5.727 16.642 -18.383 1.00 97.38 123 ARG A CA 1
ATOM 989 C C . ARG A 1 123 ? 6.618 16.725 -17.143 1.00 97.38 123 ARG A C 1
ATOM 991 O O . ARG A 1 123 ? 7.594 17.473 -17.129 1.00 97.38 123 ARG A O 1
ATOM 998 N N . VAL A 1 124 ? 6.324 15.911 -16.137 1.00 97.31 124 VAL A N 1
ATOM 999 C CA . VAL A 1 124 ? 7.057 15.847 -14.863 1.00 97.31 124 VAL A CA 1
ATOM 1000 C C . VAL A 1 124 ? 7.533 14.427 -14.578 1.00 97.31 124 VAL A C 1
ATOM 1002 O O . VAL A 1 124 ? 7.065 13.472 -15.193 1.00 97.31 124 VAL A O 1
ATOM 1005 N N . ARG A 1 125 ? 8.488 14.260 -13.657 1.00 96.75 125 ARG A N 1
ATOM 1006 C CA . ARG A 1 125 ? 8.920 12.926 -13.216 1.00 96.75 125 ARG A CA 1
ATOM 1007 C C . ARG A 1 125 ? 7.772 12.210 -12.509 1.00 96.75 125 ARG A C 1
ATOM 1009 O O . ARG A 1 125 ? 7.088 12.803 -11.679 1.00 96.75 125 ARG A O 1
ATOM 1016 N N . ASN A 1 126 ? 7.592 10.927 -12.811 1.00 96.00 126 ASN A N 1
ATOM 1017 C CA . ASN A 1 126 ? 6.636 10.100 -12.091 1.00 96.00 126 ASN A CA 1
ATOM 1018 C C . ASN A 1 126 ? 7.252 9.640 -10.762 1.00 96.00 126 ASN A C 1
ATOM 1020 O O . ASN A 1 126 ? 7.923 8.612 -10.700 1.00 96.00 126 ASN A O 1
ATOM 1024 N N . TYR A 1 127 ? 7.034 10.413 -9.699 1.00 94.38 127 TYR A N 1
ATOM 1025 C CA . TYR A 1 127 ? 7.535 10.078 -8.362 1.00 94.38 127 TYR A CA 1
ATOM 1026 C C . TYR A 1 127 ? 6.870 8.839 -7.746 1.00 94.38 127 TYR A C 1
ATOM 1028 O O . TYR A 1 127 ? 7.419 8.277 -6.808 1.00 94.38 127 TYR A O 1
ATOM 1036 N N . ALA A 1 128 ? 5.750 8.370 -8.307 1.00 94.81 128 ALA A N 1
ATOM 1037 C CA . ALA A 1 128 ? 5.132 7.099 -7.935 1.00 94.81 128 ALA A CA 1
ATOM 1038 C C . ALA A 1 128 ? 5.747 5.893 -8.678 1.00 94.81 128 ALA A C 1
ATOM 1040 O O . ALA A 1 128 ? 5.242 4.774 -8.573 1.00 94.81 128 ALA A O 1
ATOM 1041 N N . ASN A 1 129 ? 6.814 6.085 -9.466 1.00 96.19 129 ASN A N 1
ATOM 1042 C CA . ASN A 1 129 ? 7.504 4.992 -10.145 1.00 96.19 129 ASN A CA 1
ATOM 1043 C C . ASN A 1 129 ? 8.385 4.204 -9.166 1.00 96.19 129 ASN A C 1
ATOM 1045 O O . ASN A 1 129 ? 9.435 4.669 -8.732 1.00 96.19 129 ASN A O 1
ATOM 1049 N N . GLY A 1 130 ? 7.953 2.988 -8.850 1.00 94.44 130 GLY A N 1
ATOM 1050 C CA . GLY A 1 130 ? 8.593 2.045 -7.941 1.00 94.44 130 GLY A CA 1
ATOM 1051 C C . GLY A 1 130 ? 8.104 2.137 -6.497 1.00 94.44 130 GLY A C 1
ATOM 1052 O O . GLY A 1 130 ? 8.335 1.200 -5.737 1.00 94.44 130 GLY A O 1
ATOM 1053 N N . CYS A 1 131 ? 7.417 3.212 -6.103 1.00 94.94 131 CYS A N 1
ATOM 1054 C CA . CYS A 1 131 ? 7.033 3.404 -4.710 1.00 94.94 131 CYS A CA 1
ATOM 1055 C C . CYS A 1 131 ? 5.762 4.243 -4.544 1.00 94.94 131 CYS A C 1
ATOM 1057 O O . CYS A 1 131 ? 5.697 5.375 -5.019 1.00 94.94 131 CYS A O 1
ATOM 1059 N N . VAL A 1 132 ? 4.787 3.707 -3.807 1.00 94.75 132 VAL A N 1
ATOM 1060 C CA . VAL A 1 132 ? 3.771 4.487 -3.095 1.00 94.75 132 VAL A CA 1
ATOM 1061 C C . VAL A 1 132 ? 3.764 3.985 -1.657 1.00 94.75 132 VAL A C 1
ATOM 1063 O O . VAL A 1 132 ? 3.344 2.860 -1.400 1.00 94.75 132 VAL A O 1
ATOM 1066 N N . GLU A 1 133 ? 4.293 4.774 -0.725 1.00 95.88 133 GLU A N 1
ATOM 1067 C CA . GLU A 1 133 ? 4.609 4.294 0.623 1.00 95.88 133 GLU A CA 1
ATOM 1068 C C . GLU A 1 133 ? 4.041 5.151 1.744 1.00 95.88 133 GLU A C 1
ATOM 1070 O O . GLU A 1 133 ? 3.681 6.309 1.552 1.00 95.88 133 GLU A O 1
ATOM 1075 N N . ASP A 1 134 ? 4.012 4.532 2.926 1.00 96.69 134 ASP A N 1
ATOM 1076 C CA . ASP A 1 134 ? 3.686 5.131 4.212 1.00 96.69 134 ASP A CA 1
ATOM 1077 C C . ASP A 1 134 ? 2.490 6.099 4.134 1.00 96.69 134 ASP A C 1
ATOM 1079 O O . ASP A 1 134 ? 2.650 7.316 4.294 1.00 96.69 134 ASP A O 1
ATOM 1083 N N . PRO A 1 135 ? 1.282 5.581 3.863 1.00 96.88 135 PRO A N 1
ATOM 1084 C CA . PRO A 1 135 ? 0.104 6.419 3.764 1.00 96.88 135 PRO A CA 1
ATOM 1085 C C . PRO A 1 135 ? -0.158 7.127 5.095 1.00 96.88 135 PRO A C 1
ATOM 1087 O O . PRO A 1 135 ? 0.160 6.631 6.179 1.00 96.88 135 PRO A O 1
ATOM 1090 N N . ARG A 1 136 ? -0.765 8.307 5.007 1.00 96.19 136 ARG A N 1
ATOM 1091 C CA . ARG A 1 136 ? -1.427 8.995 6.116 1.00 96.19 136 ARG A CA 1
ATOM 1092 C C . ARG A 1 136 ? -2.769 9.462 5.583 1.00 96.19 136 ARG A C 1
ATOM 1094 O O . ARG A 1 136 ? -2.831 9.890 4.438 1.00 96.19 136 ARG A O 1
ATOM 1101 N N . ILE A 1 137 ? -3.804 9.338 6.401 1.00 91.06 137 ILE A N 1
ATOM 1102 C CA . ILE A 1 137 ? -5.157 9.768 6.060 1.00 91.06 137 ILE A CA 1
ATOM 1103 C C . ILE A 1 137 ? -5.594 10.726 7.152 1.00 91.06 137 ILE A C 1
ATOM 1105 O O . ILE A 1 137 ? -5.437 10.427 8.340 1.00 91.06 137 ILE A O 1
ATOM 1109 N N . PHE A 1 138 ? -6.118 11.872 6.750 1.00 87.88 138 PHE A N 1
ATOM 1110 C CA . PHE A 1 138 ? -6.675 12.850 7.669 1.00 87.88 138 PHE A CA 1
ATOM 1111 C C . PHE A 1 138 ? -7.897 13.509 7.043 1.00 87.88 138 PHE A C 1
ATOM 1113 O O . PHE A 1 138 ? -8.017 13.648 5.828 1.00 87.88 138 PHE A O 1
ATOM 1120 N N . GLU A 1 139 ? -8.829 13.894 7.902 1.00 84.50 139 GLU A N 1
ATOM 1121 C CA . GLU A 1 139 ? -10.015 14.624 7.490 1.00 84.50 139 GLU A CA 1
ATOM 1122 C C . GLU A 1 139 ? -9.668 16.106 7.315 1.00 84.50 139 GLU A C 1
ATOM 1124 O O . GLU A 1 139 ? -9.075 16.731 8.198 1.00 84.50 139 GLU A O 1
ATOM 1129 N N . VAL A 1 140 ? -10.042 16.671 6.169 1.00 86.00 140 VAL A N 1
ATOM 1130 C CA . VAL A 1 140 ? -9.940 18.099 5.867 1.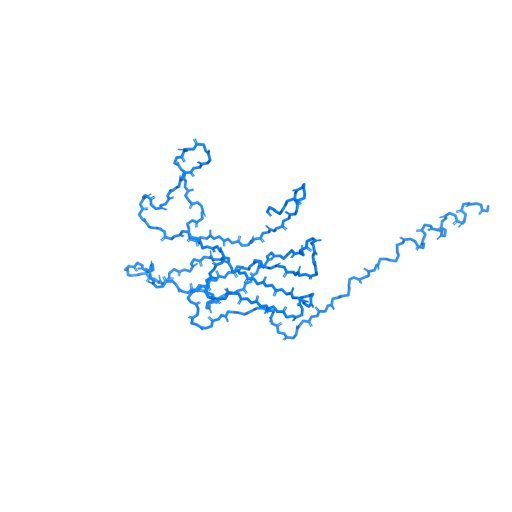00 86.00 140 VAL A CA 1
ATOM 1131 C C . VAL A 1 140 ? -11.316 18.571 5.428 1.00 86.00 140 VAL A C 1
ATOM 1133 O O . VAL A 1 140 ? -11.821 18.129 4.402 1.00 86.00 140 VAL A O 1
ATOM 1136 N N . GLU A 1 141 ? -11.923 19.464 6.212 1.00 85.81 141 GLU A N 1
ATOM 1137 C CA . GLU A 1 141 ? -13.227 20.074 5.897 1.00 85.81 141 GLU A CA 1
ATOM 1138 C C . GLU A 1 141 ? -14.358 19.052 5.644 1.00 85.81 141 GLU A C 1
ATOM 1140 O O . GLU A 1 141 ? -15.246 19.288 4.830 1.00 85.81 141 GLU A O 1
ATOM 1145 N N . GLY A 1 142 ? -14.348 17.913 6.347 1.00 78.88 142 GLY A N 1
ATOM 1146 C CA . GLY A 1 142 ? -15.349 16.853 6.167 1.00 78.88 142 GLY A CA 1
ATOM 1147 C C . GLY A 1 142 ? -15.024 15.846 5.060 1.00 78.88 142 GLY A C 1
ATOM 1148 O O . GLY A 1 142 ? -15.794 14.912 4.843 1.00 78.88 142 GLY A O 1
ATOM 1149 N N . GLU A 1 143 ? -13.898 16.008 4.358 1.00 74.69 143 GLU A N 1
ATOM 1150 C CA . GLU A 1 143 ? -13.444 15.095 3.309 1.00 74.69 143 GLU A CA 1
ATOM 1151 C C . GLU A 1 143 ? -12.155 14.374 3.719 1.00 74.69 143 GLU A C 1
ATOM 1153 O O . GLU A 1 143 ? -11.215 14.984 4.231 1.00 74.69 143 GLU A O 1
ATOM 1158 N N . LEU A 1 144 ? -12.080 13.067 3.454 1.00 73.69 144 LEU A N 1
ATOM 1159 C CA . LEU A 1 144 ? -10.842 12.308 3.635 1.00 73.69 144 LEU A CA 1
ATOM 1160 C C . LEU A 1 144 ? -9.837 12.673 2.537 1.00 73.69 144 LEU A C 1
ATOM 1162 O O . LEU A 1 144 ? -10.164 12.645 1.346 1.00 73.69 144 LEU A O 1
ATOM 1166 N N . ARG A 1 145 ? -8.617 13.010 2.957 1.00 66.62 145 ARG A N 1
ATOM 1167 C CA . ARG A 1 145 ? -7.474 13.330 2.098 1.00 66.62 145 ARG A CA 1
ATOM 1168 C C . ARG A 1 145 ? -6.318 12.370 2.340 1.00 66.62 145 ARG A C 1
ATOM 1170 O O . ARG A 1 145 ? -6.186 11.869 3.483 1.00 66.62 145 ARG A O 1
#

Secondary structure (DSSP, 8-state):
-HHHHHHHHHHSS-----------SS-SS---TT-TTTSSEEEEEEEEE-TTSS-EEEEEEEE---GGGPPTTSPPP--BEEEEEEESSTTSS-EEE-SS-SB--B---STTTTEEE-TTS-EEE-TTBSB-------EETTEE-

Sequence (145 aa):
MIERELNLQHKEREIEMKPNFRYLDKPALAPVPGCDWADKMVLNPAIVKDPASDKIHMLFRATGPWPQKRREGCHDPYPIFLGYATSDDLGLTWDADFSRPALAPALGYEEHELYTTDIYGNRVRNYANGCVEDPRIFEVEGELR

Radius of gyration: 22.5 Å; chains: 1; bounding box: 42×48×73 Å

pLDDT: mean 89.65, std 14.4, range [44.75, 98.56]

Foldseek 3Di:
DVVVVVVVVVVPPDPPPDDDDDDDPDDLDAADPPLQAANPDKAQWAKDADPVARKIKIWIKGWHFAVVLDDPPGGGAIFIFIWIWMDPPNSPHIDTPSVDTPGGAAADDDPVSQWDQDPVRDTDGRPSHRYDDNDYWDDDPNDID